Protein AF-A0A1L9AV99-F1 (afdb_monomer)

Organism: NCBI:txid83449

Foldseek 3Di:
DDCPDPLNDADEPQFDDDFDVVLVVVLVVQLCVQQVPDDDPVSNVVSNSVSSVVLNVQCRPPPRPNVCRRNVVD

InterPro domains:
  IPR032871 AHH domain-containing protein [PF14412] (1-59)

Mean predicted aligned error: 2.51 Å

Sequence (74 aa):
MSMEDTANKVRIPGHKGPHPEEYHQEVYERLEKAVRRCKTTVQCREALTRELGKLAEQIKYVGSMLNKLVTRTE

Solvent-accessible surface area (backbone atoms only — not comparable to full-atom values): 4354 Å² total; per-residue (Å²): 136,61,85,84,37,68,78,73,61,76,91,53,88,68,59,43,80,86,64,56,67,67,56,54,49,57,52,48,55,52,48,50,63,47,33,72,79,47,89,45,74,67,51,27,51,53,34,38,54,56,48,41,51,54,49,49,52,41,44,61,36,84,80,33,70,62,17,23,52,37,42,66,72,114

Radius of gyration: 12.94 Å; Cα contacts (8 Å, |Δi|>4): 59; chains: 1; bounding box: 30×19×36 Å

Structure (mmCIF, N/CA/C/O backbone):
data_AF-A0A1L9AV99-F1
#
_entry.id   AF-A0A1L9AV99-F1
#
loop_
_atom_site.group_PDB
_atom_site.id
_atom_site.type_symbol
_atom_site.label_atom_id
_atom_site.label_alt_id
_atom_site.label_comp_id
_atom_site.label_asym_id
_atom_site.label_entity_id
_atom_site.label_seq_id
_atom_site.pdbx_PDB_ins_code
_atom_site.Cartn_x
_atom_site.Cartn_y
_atom_site.Cartn_z
_atom_site.occupancy
_atom_site.B_i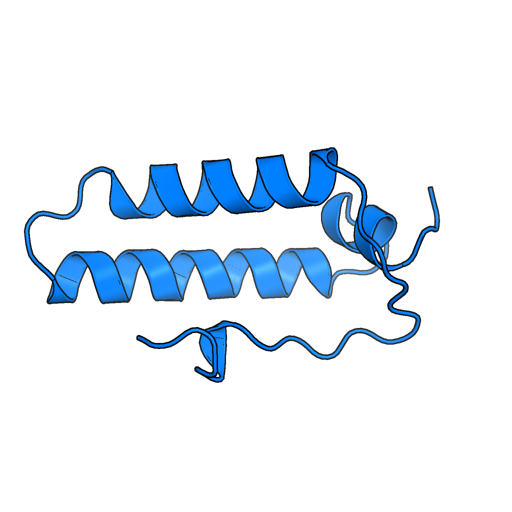so_or_equiv
_atom_site.auth_seq_id
_atom_site.auth_comp_id
_atom_site.auth_asym_id
_atom_site.auth_atom_id
_atom_site.pdbx_PDB_model_num
ATOM 1 N N . MET A 1 1 ? -0.737 2.615 -14.727 1.00 80.88 1 MET A N 1
ATOM 2 C CA . MET A 1 1 ? -1.877 2.395 -13.811 1.00 80.88 1 MET A CA 1
ATOM 3 C C . MET A 1 1 ? -2.413 3.764 -13.448 1.00 80.88 1 MET A C 1
ATOM 5 O O . MET A 1 1 ? -1.615 4.694 -13.408 1.00 80.88 1 MET A O 1
ATOM 9 N N . SER A 1 2 ? -3.721 3.907 -13.266 1.00 90.12 2 SER A N 1
ATOM 10 C CA . SER A 1 2 ? -4.332 5.147 -12.769 1.00 90.12 2 SER A CA 1
ATOM 11 C C . SER A 1 2 ? -4.629 5.017 -11.274 1.00 90.12 2 SER A C 1
ATOM 13 O O . SER A 1 2 ? -4.565 3.917 -10.727 1.00 90.12 2 SER A O 1
ATOM 15 N N . MET A 1 3 ? -4.984 6.120 -10.612 1.00 86.88 3 MET A N 1
ATOM 16 C CA . MET A 1 3 ? -5.441 6.083 -9.214 1.00 86.88 3 MET A CA 1
ATOM 17 C C . MET A 1 3 ? -6.710 5.230 -9.049 1.00 86.88 3 MET A C 1
ATOM 19 O O . MET A 1 3 ? -6.854 4.534 -8.051 1.00 86.88 3 MET A O 1
ATOM 23 N N . GLU A 1 4 ? -7.568 5.190 -10.072 1.00 92.50 4 GLU A N 1
ATOM 24 C CA . GLU A 1 4 ? -8.827 4.432 -10.074 1.00 92.50 4 GLU A CA 1
ATOM 25 C C . GLU A 1 4 ? -8.681 2.920 -10.295 1.00 92.50 4 GLU A C 1
ATOM 27 O O . GLU A 1 4 ? -9.684 2.200 -10.226 1.00 92.50 4 GLU A O 1
ATOM 32 N N . ASP A 1 5 ? -7.463 2.440 -10.560 1.00 95.19 5 ASP A N 1
ATOM 33 C CA . ASP A 1 5 ? -7.168 1.022 -10.756 1.00 95.19 5 ASP A CA 1
ATOM 34 C C . ASP A 1 5 ? -7.636 0.197 -9.546 1.00 95.19 5 ASP A C 1
ATOM 36 O O . ASP A 1 5 ? -7.435 0.572 -8.388 1.00 95.19 5 ASP A O 1
ATOM 40 N N . THR A 1 6 ? -8.259 -0.952 -9.808 1.00 94.81 6 THR A N 1
ATOM 41 C CA . THR A 1 6 ? -8.748 -1.865 -8.767 1.00 94.81 6 THR A CA 1
ATOM 42 C C . THR A 1 6 ? -7.656 -2.296 -7.791 1.00 94.81 6 THR A C 1
ATOM 44 O O . THR A 1 6 ? -7.961 -2.545 -6.630 1.00 94.81 6 THR A O 1
ATOM 47 N N . ALA A 1 7 ? -6.390 -2.327 -8.223 1.00 94.69 7 ALA A N 1
ATOM 48 C CA . ALA A 1 7 ? -5.254 -2.636 -7.356 1.00 94.69 7 ALA A CA 1
ATOM 49 C C . ALA A 1 7 ? -5.057 -1.622 -6.210 1.00 94.69 7 ALA A C 1
ATOM 51 O O . ALA A 1 7 ? -4.451 -1.966 -5.200 1.00 94.69 7 ALA A O 1
ATOM 52 N N . ASN A 1 8 ? -5.591 -0.401 -6.338 1.00 95.50 8 ASN A N 1
ATOM 53 C CA . ASN A 1 8 ? -5.535 0.635 -5.302 1.00 95.50 8 ASN A CA 1
ATOM 54 C C . ASN A 1 8 ? -6.758 0.621 -4.366 1.00 95.50 8 ASN A C 1
ATOM 56 O O . ASN A 1 8 ? -6.840 1.439 -3.451 1.00 95.50 8 ASN A O 1
ATOM 60 N N . LYS A 1 9 ? -7.742 -0.262 -4.594 1.00 95.00 9 LYS A N 1
ATOM 61 C CA . LYS A 1 9 ? -9.013 -0.279 -3.856 1.00 95.00 9 LYS A CA 1
ATOM 62 C C . LYS A 1 9 ? -9.081 -1.498 -2.945 1.00 95.00 9 LYS A C 1
ATOM 64 O O . LYS A 1 9 ? -9.035 -2.638 -3.397 1.00 95.00 9 LYS A O 1
ATOM 69 N N . VAL A 1 10 ? -9.259 -1.257 -1.648 1.00 95.31 10 VAL A N 1
ATOM 70 C CA . VAL A 1 10 ? -9.407 -2.311 -0.638 1.00 95.31 10 VAL A CA 1
ATOM 71 C C . VAL A 1 10 ? -10.647 -2.024 0.199 1.00 95.31 10 VAL A C 1
ATOM 73 O O . VAL A 1 10 ? -10.808 -0.932 0.736 1.00 95.31 10 VAL A O 1
ATOM 76 N N . ARG A 1 11 ? -11.541 -3.009 0.319 1.00 95.25 11 ARG A N 1
ATOM 77 C CA . ARG A 1 11 ? -12.725 -2.904 1.178 1.00 95.25 11 ARG A CA 1
ATOM 78 C C . ARG A 1 11 ? -12.359 -3.293 2.607 1.00 95.25 11 ARG A C 1
ATOM 80 O O . ARG A 1 11 ? -12.021 -4.448 2.846 1.00 95.25 11 ARG A O 1
ATOM 87 N N . ILE A 1 12 ? -12.499 -2.355 3.541 1.00 96.19 12 ILE A N 1
ATOM 88 C CA . ILE A 1 12 ? -12.189 -2.554 4.961 1.00 96.19 12 ILE A CA 1
ATOM 89 C C . ILE A 1 12 ? -13.432 -2.246 5.807 1.00 96.19 12 ILE A C 1
ATOM 91 O O . ILE A 1 12 ? -13.887 -1.101 5.832 1.00 96.19 12 ILE A O 1
ATOM 95 N N . PRO A 1 13 ? -14.024 -3.242 6.489 1.00 93.56 13 PRO A N 1
ATOM 96 C CA . PRO A 1 13 ? -15.081 -2.992 7.463 1.00 93.56 13 PRO A CA 1
ATOM 97 C C . PRO A 1 13 ? -14.588 -2.074 8.588 1.00 93.56 13 PRO A C 1
ATOM 99 O O . PRO A 1 13 ? -13.501 -2.277 9.121 1.00 93.56 13 PRO A O 1
ATOM 102 N N . GLY A 1 14 ? -15.384 -1.066 8.950 1.00 94.56 14 GLY A N 1
ATOM 103 C CA . GLY A 1 14 ? -15.014 -0.114 10.003 1.00 94.56 14 GLY A CA 1
ATOM 104 C C . GLY A 1 14 ? -13.939 0.902 9.601 1.00 94.56 14 GLY A C 1
ATOM 105 O O . GLY A 1 14 ? -13.378 1.548 10.482 1.00 94.56 14 GLY A O 1
ATOM 106 N N . HIS A 1 15 ? -13.659 1.050 8.301 1.00 97.31 15 HIS A N 1
ATOM 107 C CA . HIS A 1 15 ? -12.771 2.084 7.764 1.00 97.31 15 HIS A CA 1
ATOM 108 C C . HIS A 1 15 ? -13.204 3.492 8.185 1.00 97.31 15 HIS A C 1
ATOM 110 O O . HIS A 1 15 ? -14.388 3.829 8.127 1.00 97.31 15 HIS A O 1
ATOM 116 N N . LYS A 1 16 ? -12.235 4.313 8.597 1.00 95.94 16 LYS A N 1
ATOM 117 C CA . LYS A 1 16 ? -12.441 5.700 9.020 1.00 95.94 16 LYS A CA 1
ATOM 118 C C . LYS A 1 16 ? -11.327 6.583 8.470 1.00 95.94 16 LYS A C 1
ATOM 120 O O . LYS A 1 16 ? -10.157 6.363 8.764 1.00 95.94 16 LYS A O 1
ATOM 125 N N . GLY A 1 17 ? -11.709 7.603 7.707 1.00 90.62 17 GLY A N 1
ATOM 126 C CA . GLY A 1 17 ? -10.833 8.709 7.318 1.00 90.62 17 GLY A CA 1
ATOM 127 C C . GLY A 1 17 ? -11.123 9.989 8.122 1.00 90.62 17 GLY A C 1
ATOM 128 O O . GLY A 1 17 ? -12.141 10.044 8.821 1.00 90.62 17 GLY A O 1
ATOM 129 N N . PRO A 1 18 ? -10.277 11.031 8.010 1.00 95.06 18 PRO A N 1
ATOM 130 C CA . PRO A 1 18 ? -8.970 11.036 7.340 1.00 95.06 18 PRO A CA 1
ATOM 131 C C . PRO A 1 18 ? -7.953 10.142 8.069 1.00 95.06 18 PRO A C 1
ATOM 133 O O . PRO A 1 18 ? -8.112 9.857 9.257 1.00 95.06 18 PRO A O 1
ATOM 136 N N . HIS A 1 19 ? -6.943 9.661 7.345 1.00 95.75 19 HIS A N 1
ATOM 137 C CA . HIS A 1 19 ? -5.890 8.811 7.910 1.00 95.75 19 HIS A CA 1
ATOM 138 C C . HIS A 1 19 ? -4.780 9.664 8.536 1.00 95.75 19 HIS A C 1
ATOM 140 O O . HIS A 1 19 ? -4.585 10.803 8.109 1.00 95.75 19 HIS A O 1
ATOM 146 N N . PRO A 1 20 ? -4.066 9.149 9.553 1.00 96.75 20 PRO A N 1
ATOM 147 C CA 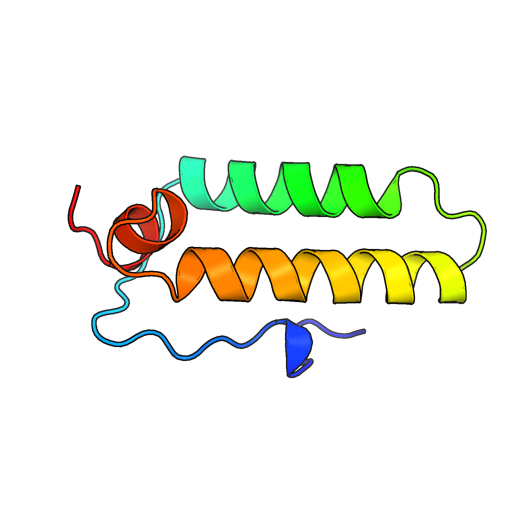. PRO A 1 20 ? -2.893 9.830 10.092 1.00 96.75 20 PRO A CA 1
ATOM 148 C C . PRO A 1 20 ? -1.744 9.846 9.073 1.00 96.75 20 PRO A C 1
ATOM 150 O O . PRO A 1 20 ? -1.648 8.959 8.224 1.00 96.75 20 PRO A O 1
ATOM 153 N N . GLU A 1 21 ? -0.836 10.817 9.205 1.00 97.50 21 GLU A N 1
ATOM 154 C CA . GLU A 1 21 ? 0.361 10.935 8.354 1.00 97.50 21 GLU A CA 1
ATOM 155 C C . GLU A 1 21 ? 1.191 9.645 8.344 1.00 97.50 21 GLU A C 1
ATOM 157 O O . GLU A 1 21 ? 1.665 9.221 7.298 1.00 97.50 21 GLU A O 1
ATOM 162 N N . GLU A 1 22 ? 1.287 8.961 9.486 1.00 97.69 22 GLU A N 1
ATOM 163 C CA . GLU A 1 22 ? 2.001 7.686 9.617 1.00 97.69 22 GLU A CA 1
ATOM 164 C C . GLU A 1 22 ? 1.513 6.620 8.625 1.00 97.69 22 GLU A C 1
ATOM 166 O O . GLU A 1 22 ? 2.323 5.924 8.015 1.00 97.69 22 GLU A O 1
ATOM 171 N N . TYR A 1 23 ? 0.198 6.532 8.391 1.00 97.88 23 TYR A N 1
ATOM 172 C CA . TYR A 1 23 ? -0.345 5.607 7.397 1.00 97.88 23 TYR A CA 1
ATOM 173 C C . TYR A 1 23 ? 0.130 5.970 5.986 1.00 97.88 23 TYR A C 1
ATOM 175 O O . TYR A 1 23 ? 0.534 5.099 5.213 1.00 97.88 23 TYR A O 1
ATOM 183 N N . HIS A 1 24 ? 0.082 7.260 5.647 1.00 97.94 24 HIS A N 1
ATOM 184 C CA . HIS A 1 24 ? 0.503 7.744 4.337 1.00 97.94 24 HIS A CA 1
ATOM 185 C C . HIS A 1 24 ? 2.001 7.529 4.110 1.00 97.94 24 HIS A C 1
ATOM 187 O O . HIS A 1 24 ? 2.384 7.064 3.034 1.00 97.94 24 HIS A O 1
ATOM 193 N N . GLN A 1 25 ? 2.820 7.780 5.130 1.00 98.56 25 GLN A N 1
ATOM 194 C CA . GLN A 1 25 ? 4.263 7.595 5.078 1.00 98.56 25 GLN A CA 1
ATOM 195 C C . GLN A 1 25 ? 4.642 6.117 4.899 1.00 98.56 25 GLN A C 1
ATOM 197 O O . GLN A 1 25 ? 5.401 5.793 3.987 1.00 98.56 25 GLN A O 1
ATOM 202 N N . GLU A 1 26 ? 4.055 5.205 5.680 1.00 98.44 26 GLU A N 1
ATOM 203 C CA 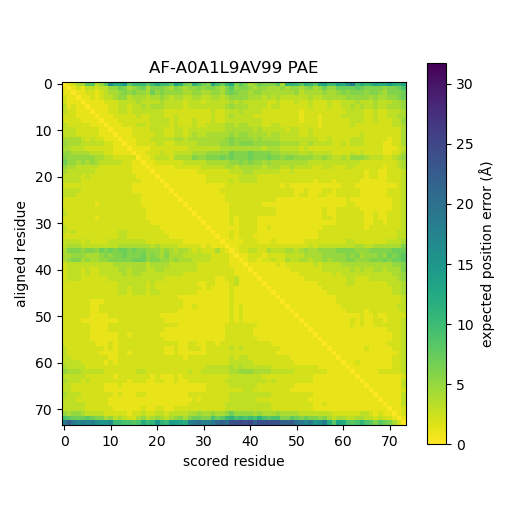. GLU A 1 26 ? 4.327 3.762 5.572 1.00 98.44 26 GLU A CA 1
ATOM 204 C C . GLU A 1 26 ? 3.942 3.211 4.186 1.00 98.44 26 GLU A C 1
ATOM 206 O O . GLU A 1 26 ? 4.687 2.438 3.574 1.00 98.44 26 GLU A O 1
ATOM 211 N N . VAL A 1 27 ? 2.794 3.634 3.638 1.00 98.25 27 VAL A N 1
ATOM 212 C CA . VAL A 1 27 ? 2.388 3.261 2.273 1.00 98.25 27 VAL A CA 1
ATOM 213 C C . VAL A 1 27 ? 3.374 3.820 1.245 1.00 98.25 27 VAL A C 1
ATOM 215 O O . VAL A 1 27 ? 3.821 3.080 0.365 1.00 98.25 27 VAL A O 1
ATOM 218 N N . TYR A 1 28 ? 3.729 5.103 1.347 1.00 98.31 28 TYR A N 1
ATOM 219 C CA . TYR A 1 28 ? 4.642 5.762 0.415 1.00 98.31 28 TYR A CA 1
ATOM 220 C C . TYR A 1 28 ? 6.018 5.087 0.390 1.00 98.31 28 TYR A C 1
ATOM 222 O O . TYR A 1 28 ? 6.481 4.688 -0.680 1.00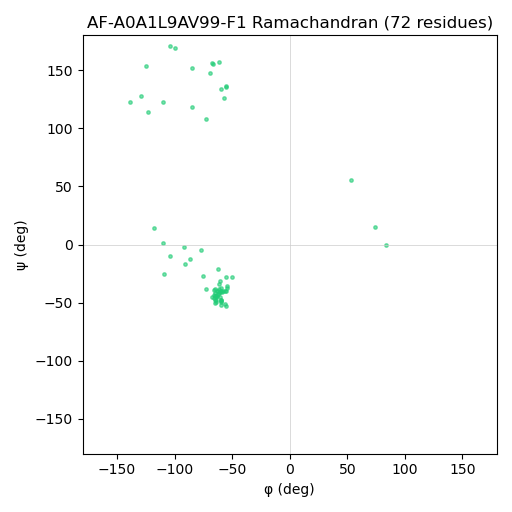 98.31 28 TYR A O 1
ATOM 230 N N . GLU A 1 29 ? 6.642 4.888 1.552 1.00 98.56 29 GLU A N 1
ATOM 231 C CA . GLU A 1 29 ? 7.975 4.290 1.671 1.00 98.56 29 GLU A CA 1
ATOM 232 C C . GLU A 1 29 ? 8.024 2.872 1.097 1.00 98.56 29 GLU A C 1
ATOM 234 O O . GLU A 1 29 ? 8.978 2.494 0.408 1.00 98.56 29 GLU A O 1
ATOM 239 N N . ARG A 1 30 ? 6.975 2.075 1.321 1.00 98.50 30 ARG A N 1
ATOM 240 C CA . ARG A 1 30 ? 6.899 0.716 0.775 1.00 98.50 30 ARG A CA 1
ATOM 241 C C . ARG A 1 30 ? 6.777 0.703 -0.738 1.00 98.50 30 ARG A C 1
ATOM 243 O O . ARG A 1 30 ? 7.484 -0.069 -1.393 1.00 98.50 30 ARG A O 1
ATOM 250 N N . LEU A 1 31 ? 5.909 1.545 -1.297 1.00 98.00 31 LEU A N 1
ATOM 251 C CA 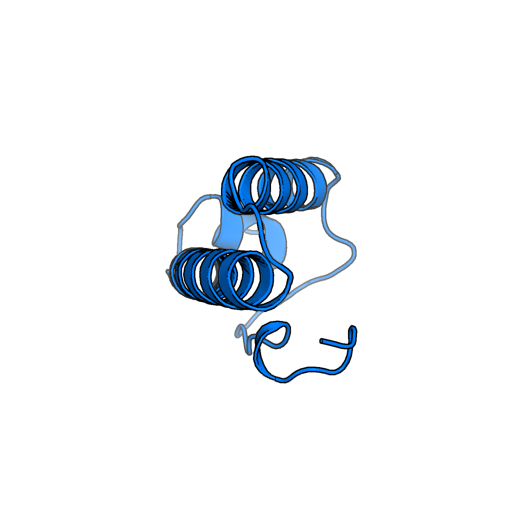. LEU A 1 31 ? 5.738 1.637 -2.745 1.00 98.00 31 LEU A CA 1
ATOM 252 C C . LEU A 1 31 ? 7.006 2.180 -3.417 1.00 98.00 31 LEU A C 1
ATOM 254 O O . LEU A 1 31 ? 7.450 1.597 -4.408 1.00 98.00 31 LEU A O 1
ATOM 258 N N . GLU A 1 32 ? 7.630 3.218 -2.850 1.00 98.06 32 GLU A N 1
ATOM 259 C CA . GLU A 1 32 ? 8.903 3.790 -3.311 1.00 98.06 32 GLU A CA 1
ATOM 260 C C . GLU A 1 32 ? 9.995 2.716 -3.352 1.00 98.06 32 GLU A C 1
ATOM 262 O O . GLU A 1 32 ? 10.578 2.446 -4.409 1.00 98.06 32 GLU A O 1
ATOM 267 N N . LYS A 1 33 ? 10.172 1.984 -2.248 1.00 98.38 33 LYS A N 1
ATOM 268 C CA . LYS A 1 33 ? 11.164 0.911 -2.137 1.00 98.38 33 LYS A CA 1
ATOM 269 C C . LYS A 1 33 ? 10.922 -0.218 -3.135 1.00 98.38 33 LYS A C 1
ATOM 271 O O . LYS A 1 33 ? 11.891 -0.769 -3.670 1.00 98.38 33 LYS A O 1
ATOM 276 N N . ALA A 1 34 ? 9.662 -0.578 -3.383 1.00 97.88 34 ALA A N 1
ATOM 277 C CA . ALA A 1 34 ? 9.301 -1.647 -4.309 1.00 97.88 34 ALA A CA 1
ATOM 278 C C . ALA A 1 34 ? 9.676 -1.312 -5.757 1.00 97.88 34 ALA A C 1
ATOM 280 O O . ALA A 1 34 ? 10.155 -2.185 -6.485 1.00 97.88 34 ALA A O 1
ATOM 281 N N . VAL A 1 35 ? 9.507 -0.054 -6.169 1.00 97.44 35 VAL A N 1
ATOM 282 C CA . VAL A 1 35 ? 9.819 0.375 -7.539 1.00 97.44 35 VAL A CA 1
ATOM 283 C C . VAL A 1 35 ? 11.251 0.880 -7.700 1.00 97.44 35 VAL A C 1
ATOM 285 O O . VAL A 1 35 ? 11.763 0.875 -8.811 1.00 97.44 35 VAL A O 1
ATOM 288 N N . ARG A 1 36 ? 11.968 1.224 -6.625 1.00 97.12 36 ARG A N 1
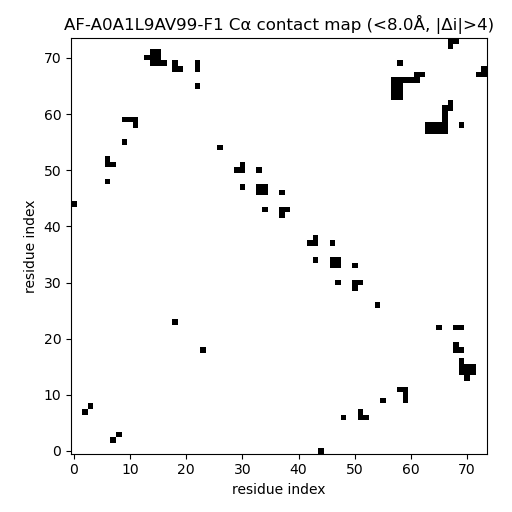ATOM 289 C CA . ARG A 1 36 ? 13.301 1.861 -6.685 1.00 97.12 36 ARG A CA 1
ATOM 290 C C . ARG A 1 36 ? 14.336 1.172 -7.589 1.00 97.12 36 ARG A C 1
ATOM 292 O O . ARG A 1 36 ? 15.262 1.819 -8.065 1.00 97.12 36 ARG A O 1
ATOM 299 N N . ARG A 1 37 ? 14.238 -0.148 -7.789 1.00 92.50 37 ARG A N 1
ATOM 300 C CA . ARG A 1 37 ? 15.203 -0.948 -8.575 1.00 92.50 37 ARG A CA 1
ATOM 301 C C . ARG A 1 37 ? 14.665 -1.467 -9.912 1.00 92.50 37 ARG A C 1
ATOM 303 O O . ARG A 1 37 ? 15.388 -2.190 -10.600 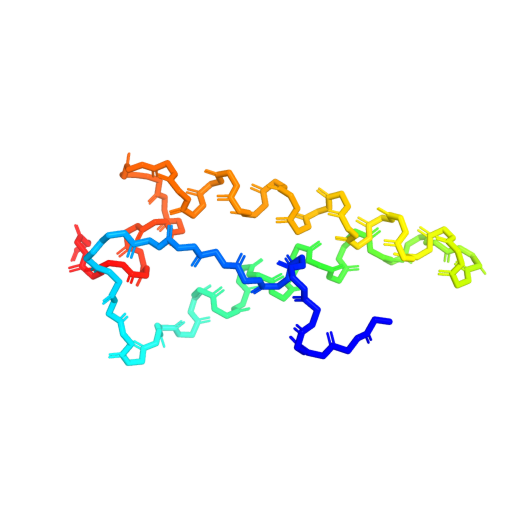1.00 92.50 37 ARG A O 1
ATOM 310 N N . CYS A 1 38 ? 13.420 -1.162 -10.276 1.00 96.38 38 CYS A N 1
ATOM 311 C CA . CYS A 1 38 ? 12.895 -1.573 -11.577 1.00 96.38 38 CYS A CA 1
ATOM 312 C C . CYS A 1 38 ? 13.584 -0.792 -12.706 1.00 96.38 38 CYS A C 1
ATOM 314 O O . CYS A 1 38 ? 13.973 0.359 -12.528 1.00 96.38 38 CYS A O 1
ATOM 316 N N . LYS A 1 39 ? 13.752 -1.424 -13.874 1.00 95.94 39 LYS A N 1
ATOM 317 C CA . LYS A 1 39 ? 14.439 -0.806 -15.023 1.00 95.94 39 LYS A CA 1
ATOM 318 C C . LYS A 1 39 ? 13.500 -0.452 -16.167 1.00 95.94 39 LYS A C 1
ATOM 320 O O . LYS A 1 39 ? 13.802 0.433 -16.958 1.00 95.94 39 LYS A O 1
ATOM 325 N N . THR A 1 40 ? 12.374 -1.152 -16.275 1.00 97.62 40 THR A N 1
ATOM 326 C CA . THR A 1 40 ? 11.380 -0.937 -17.330 1.00 97.62 40 THR A CA 1
ATOM 327 C C . THR A 1 40 ? 10.015 -0.666 -16.723 1.00 97.62 40 THR A C 1
ATOM 329 O O . THR A 1 40 ? 9.701 -1.161 -15.641 1.00 97.62 40 THR A O 1
ATOM 332 N N . THR A 1 41 ? 9.158 0.053 -17.444 1.00 95.81 41 THR A N 1
ATOM 333 C CA . THR A 1 41 ? 7.785 0.338 -17.001 1.00 95.81 41 THR A CA 1
ATOM 334 C C . THR A 1 41 ? 7.007 -0.936 -16.661 1.00 95.81 41 THR A C 1
ATOM 336 O O . THR A 1 41 ? 6.242 -0.941 -15.700 1.00 95.81 41 THR A O 1
ATOM 339 N N . VAL A 1 42 ? 7.232 -2.031 -17.399 1.00 96.75 42 VAL A N 1
ATOM 340 C CA . VAL A 1 42 ? 6.619 -3.341 -17.121 1.00 96.75 42 VAL A CA 1
ATOM 341 C C . VAL A 1 42 ? 7.101 -3.890 -15.777 1.00 96.75 42 VAL A C 1
ATOM 343 O O . VAL A 1 42 ? 6.277 -4.195 -14.920 1.00 96.75 42 VAL A O 1
ATOM 346 N N . GLN A 1 43 ? 8.417 -3.917 -15.537 1.00 97.62 43 GLN A N 1
ATOM 347 C CA . GLN A 1 43 ? 8.974 -4.358 -14.253 1.00 97.62 43 GLN A CA 1
ATOM 348 C C . GLN A 1 43 ? 8.490 -3.494 -13.084 1.00 97.62 43 GLN A C 1
ATOM 350 O O . GLN A 1 43 ? 8.176 -4.021 -12.018 1.00 97.62 43 GLN A O 1
ATOM 355 N N . CYS A 1 44 ? 8.410 -2.174 -13.278 1.00 97.31 44 CYS A N 1
ATOM 356 C CA . CYS A 1 44 ? 7.913 -1.250 -12.262 1.00 97.31 44 CYS A CA 1
ATOM 357 C C . CYS A 1 44 ? 6.445 -1.518 -11.947 1.00 97.31 44 CYS A C 1
ATOM 359 O O . CYS A 1 44 ? 6.073 -1.589 -10.780 1.00 97.31 44 CYS A O 1
ATOM 361 N N . ARG A 1 45 ? 5.617 -1.727 -12.978 1.00 96.38 45 ARG A N 1
ATOM 362 C CA . ARG A 1 45 ? 4.199 -2.053 -12.812 1.00 96.38 45 ARG A CA 1
ATOM 363 C C . ARG A 1 45 ? 4.014 -3.349 -12.032 1.00 96.38 45 ARG A C 1
ATOM 365 O O . ARG A 1 45 ? 3.189 -3.397 -11.124 1.00 96.38 45 ARG A O 1
ATOM 372 N N . GLU A 1 46 ? 4.779 -4.383 -12.355 1.00 97.00 46 GLU A N 1
ATOM 373 C CA . GLU A 1 46 ? 4.720 -5.649 -11.628 1.00 97.00 46 GLU A CA 1
ATOM 374 C C . GLU A 1 46 ? 5.182 -5.510 -10.174 1.00 97.00 46 GLU A C 1
ATOM 376 O O . GLU A 1 46 ? 4.541 -6.045 -9.271 1.00 97.00 46 GLU A O 1
ATOM 381 N N . ALA A 1 47 ? 6.283 -4.792 -9.926 1.00 97.94 47 ALA A N 1
ATOM 382 C CA . ALA A 1 47 ? 6.790 -4.568 -8.576 1.00 97.94 47 ALA A CA 1
ATOM 383 C C . ALA A 1 47 ? 5.796 -3.770 -7.724 1.00 97.94 47 ALA A C 1
ATOM 385 O O . ALA A 1 47 ? 5.503 -4.173 -6.599 1.00 97.94 47 ALA A O 1
ATOM 386 N N . LEU A 1 48 ? 5.220 -2.712 -8.299 1.00 97.56 48 LEU A N 1
ATOM 387 C CA . LEU A 1 48 ? 4.180 -1.904 -7.675 1.00 97.56 48 LEU A CA 1
ATOM 388 C C . LEU A 1 48 ? 2.947 -2.750 -7.338 1.00 97.56 48 LEU A C 1
ATOM 390 O O . LEU A 1 48 ? 2.492 -2.749 -6.201 1.00 97.56 48 LEU A O 1
ATOM 394 N N . THR A 1 49 ? 2.444 -3.530 -8.301 1.00 97.44 49 THR A N 1
ATOM 395 C CA . THR A 1 49 ? 1.248 -4.371 -8.110 1.00 97.44 49 THR A CA 1
ATOM 396 C C . THR A 1 49 ? 1.468 -5.427 -7.025 1.00 97.44 49 THR A C 1
ATOM 398 O O . THR A 1 49 ? 0.587 -5.659 -6.198 1.00 97.44 49 THR A O 1
ATOM 401 N N . ARG A 1 50 ? 2.657 -6.047 -6.979 1.00 98.00 50 ARG A N 1
ATOM 402 C CA . ARG A 1 50 ? 3.012 -7.001 -5.918 1.00 98.00 50 ARG A CA 1
ATOM 403 C C . ARG A 1 50 ? 3.019 -6.348 -4.538 1.00 98.00 50 ARG A C 1
ATOM 405 O O . ARG A 1 50 ? 2.541 -6.957 -3.586 1.00 98.00 50 ARG A O 1
ATOM 412 N N . GLU A 1 51 ? 3.557 -5.136 -4.413 1.00 98.44 51 GLU A N 1
ATOM 413 C CA . GLU A 1 51 ? 3.608 -4.451 -3.119 1.00 98.44 51 GLU A CA 1
ATOM 414 C C . GLU A 1 51 ? 2.233 -3.943 -2.670 1.00 98.44 51 GLU A C 1
ATOM 416 O O . GLU A 1 51 ? 1.885 -4.108 -1.503 1.00 98.44 51 GLU A O 1
ATOM 421 N N . LEU A 1 52 ? 1.406 -3.447 -3.598 1.00 98.44 52 LEU A N 1
ATOM 422 C CA . LEU A 1 52 ? -0.004 -3.132 -3.338 1.00 98.44 52 LEU A CA 1
ATOM 423 C C . LEU A 1 52 ? -0.769 -4.350 -2.797 1.00 98.44 52 LEU A C 1
ATOM 425 O O . LEU A 1 52 ? -1.548 -4.215 -1.857 1.00 98.44 52 LEU A O 1
ATOM 429 N N . GLY A 1 53 ? -0.501 -5.552 -3.322 1.00 98.25 53 GLY A N 1
ATOM 430 C CA . GLY A 1 53 ? -1.075 -6.797 -2.803 1.00 98.25 53 GLY A CA 1
ATOM 431 C C . GLY A 1 53 ? -0.724 -7.054 -1.333 1.00 98.25 53 GLY A C 1
ATOM 432 O O . GLY A 1 53 ? -1.615 -7.298 -0.520 1.00 98.25 53 GLY A O 1
ATOM 433 N N . LYS A 1 54 ? 0.555 -6.918 -0.962 1.00 98.50 54 LYS A N 1
ATOM 434 C CA . LYS A 1 54 ? 1.007 -7.086 0.432 1.00 98.50 54 LYS A CA 1
ATOM 435 C C . LYS A 1 54 ? 0.459 -6.008 1.365 1.00 98.50 54 LYS A C 1
ATOM 437 O O . LYS A 1 54 ? 0.141 -6.291 2.518 1.00 98.50 54 LYS A O 1
ATOM 442 N N . LEU A 1 55 ? 0.384 -4.763 0.894 1.00 98.56 55 LEU A N 1
ATOM 443 C CA . LEU A 1 55 ? -0.255 -3.672 1.631 1.00 98.56 55 LEU A CA 1
ATOM 444 C C . LEU A 1 55 ? -1.724 -4.007 1.885 1.00 98.56 55 LEU A C 1
ATOM 446 O O . LEU A 1 55 ? -2.172 -3.948 3.025 1.00 98.56 55 LEU A O 1
ATOM 450 N N . ALA A 1 56 ? -2.453 -4.450 0.859 1.00 98.31 56 ALA A N 1
ATOM 451 C CA . ALA A 1 56 ? -3.848 -4.845 0.993 1.00 98.31 56 ALA A CA 1
ATOM 452 C C . ALA A 1 56 ? -4.038 -5.987 2.004 1.00 98.31 56 ALA A C 1
ATOM 454 O O . ALA A 1 56 ? -4.991 -5.953 2.779 1.00 98.31 56 ALA A O 1
ATOM 455 N N . GLU A 1 57 ? -3.160 -6.993 2.019 1.00 98.19 57 GLU A N 1
ATOM 456 C CA . GLU A 1 57 ? -3.182 -8.067 3.024 1.00 98.19 57 GLU A CA 1
ATOM 457 C C . GLU A 1 57 ? -3.020 -7.529 4.446 1.00 98.19 57 GLU A C 1
ATOM 459 O O . GLU A 1 57 ? -3.838 -7.849 5.307 1.00 98.19 57 GLU A O 1
ATOM 464 N N . GLN A 1 58 ? -2.034 -6.661 4.685 1.00 97.88 58 GLN A N 1
ATOM 465 C CA . GLN A 1 58 ? -1.833 -6.070 6.008 1.00 97.88 58 GLN A CA 1
ATOM 466 C C . GLN A 1 58 ? -2.994 -5.167 6.420 1.00 97.88 58 GLN A C 1
ATOM 468 O O . GLN A 1 58 ? -3.497 -5.309 7.529 1.00 97.88 58 GLN A O 1
ATOM 473 N N . ILE A 1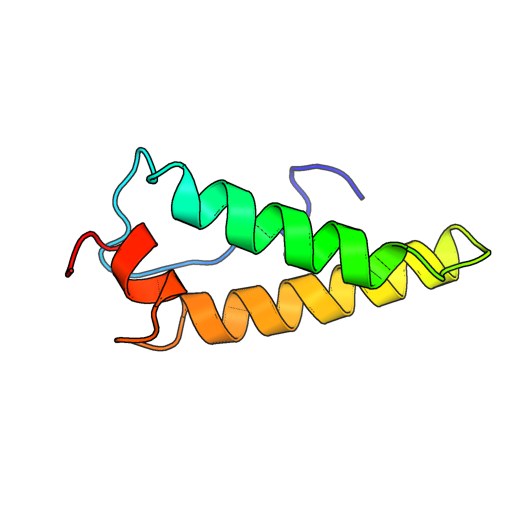 59 ? -3.473 -4.292 5.535 1.00 97.88 59 ILE A N 1
ATOM 474 C CA . ILE A 1 59 ? -4.598 -3.392 5.821 1.00 97.88 59 ILE A CA 1
ATOM 475 C C . ILE A 1 59 ? -5.878 -4.194 6.128 1.00 97.88 59 ILE A C 1
ATOM 477 O O . ILE A 1 59 ? -6.672 -3.780 6.971 1.00 97.88 59 ILE A O 1
ATOM 481 N N . LYS A 1 60 ? -6.084 -5.358 5.492 1.00 97.56 60 LYS A N 1
ATOM 482 C CA . LYS A 1 60 ? -7.210 -6.269 5.785 1.00 97.56 60 LYS A CA 1
ATOM 483 C C . LYS A 1 60 ? -7.034 -7.071 7.073 1.00 97.56 60 LYS A C 1
ATOM 485 O O . LYS A 1 60 ? -8.034 -7.496 7.649 1.00 97.56 60 LYS A O 1
ATOM 490 N N . TYR A 1 61 ? -5.800 -7.325 7.502 1.00 97.75 61 TYR A N 1
ATOM 491 C CA . TYR A 1 61 ? -5.531 -8.133 8.684 1.00 97.75 61 TYR A CA 1
ATOM 492 C C . TYR A 1 61 ? -5.881 -7.356 9.954 1.00 97.75 61 TYR A C 1
ATOM 494 O O . TYR A 1 61 ? -5.183 -6.417 10.337 1.00 97.75 61 TYR A O 1
ATOM 502 N N . VAL A 1 62 ? -6.973 -7.760 10.605 1.00 96.88 62 VAL A N 1
ATOM 503 C CA . VAL A 1 62 ? -7.488 -7.098 11.808 1.00 96.88 62 VAL A CA 1
ATOM 504 C C . VAL A 1 62 ? -6.418 -7.061 12.895 1.00 96.88 62 VAL A C 1
ATOM 506 O O . VAL A 1 62 ? -5.849 -8.087 13.262 1.00 96.88 62 VAL A O 1
ATOM 509 N N . GLY A 1 63 ? -6.148 -5.861 13.408 1.00 96.12 63 GLY A N 1
ATOM 510 C CA . GLY A 1 63 ? -5.147 -5.645 14.450 1.00 96.12 63 GLY A CA 1
ATOM 511 C C . GLY A 1 63 ? -3.705 -5.511 13.950 1.00 96.12 63 GLY A C 1
ATOM 512 O O . GLY A 1 63 ? -2.820 -5.280 14.777 1.00 96.12 63 GLY A O 1
ATOM 513 N N . SER A 1 64 ? -3.445 -5.598 12.637 1.00 97.88 64 SER A N 1
ATOM 514 C CA . SER A 1 64 ? -2.171 -5.112 12.092 1.00 97.88 64 SER A CA 1
ATOM 515 C C . SER A 1 64 ? -2.033 -3.607 12.344 1.00 97.88 64 SER A C 1
ATOM 517 O O . SER A 1 64 ? -3.034 -2.908 12.504 1.00 97.88 64 SER A O 1
ATOM 519 N N . MET A 1 65 ? -0.799 -3.103 12.344 1.00 97.19 65 MET A N 1
ATOM 520 C CA . MET A 1 65 ? -0.526 -1.668 12.481 1.00 97.19 65 MET A CA 1
ATOM 521 C C . MET A 1 65 ? -1.271 -0.856 11.402 1.00 97.19 65 MET A C 1
ATOM 523 O O . MET A 1 65 ? -2.117 -0.030 11.730 1.00 97.19 65 MET A O 1
ATOM 527 N N . LEU A 1 66 ? -1.118 -1.197 10.116 1.00 98.00 66 LEU A N 1
ATOM 528 C CA . LEU A 1 66 ? -1.845 -0.517 9.034 1.00 98.00 66 LEU A CA 1
ATOM 529 C C . LEU A 1 66 ? -3.373 -0.618 9.152 1.00 98.00 66 LEU A C 1
ATOM 531 O O . LEU A 1 66 ? -4.072 0.338 8.823 1.00 98.00 66 LEU A O 1
ATOM 535 N N . ASN A 1 67 ? -3.908 -1.755 9.607 1.00 98.00 67 ASN A N 1
ATOM 536 C CA . ASN A 1 67 ? -5.345 -1.902 9.829 1.00 98.00 67 ASN A CA 1
ATOM 537 C C . ASN A 1 67 ? -5.829 -0.947 10.925 1.00 98.00 67 ASN A C 1
ATOM 539 O O . ASN A 1 67 ? -6.7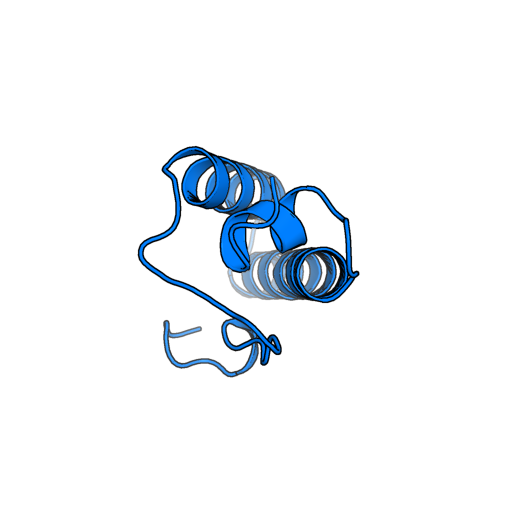75 -0.200 10.691 1.00 98.00 67 ASN A O 1
ATOM 543 N N . LYS A 1 68 ? -5.145 -0.926 12.075 1.00 97.44 68 LYS A N 1
ATOM 544 C CA . LYS A 1 68 ? -5.483 -0.064 13.214 1.00 97.44 68 LYS A CA 1
ATOM 545 C C . LYS A 1 68 ? -5.479 1.418 12.846 1.00 97.44 68 LYS A C 1
ATOM 547 O O . LYS A 1 68 ? -6.397 2.135 13.251 1.00 97.44 68 LYS A O 1
ATOM 552 N N . LEU A 1 69 ? -4.519 1.852 12.025 1.00 97.81 69 LEU A N 1
ATOM 553 C CA . LEU A 1 69 ? -4.445 3.229 11.528 1.00 97.81 69 LEU A CA 1
ATOM 554 C C . LEU A 1 69 ? -5.660 3.601 10.657 1.00 97.81 69 LEU A C 1
ATOM 556 O O . LEU A 1 69 ? -6.200 4.700 10.798 1.00 97.81 69 LEU A O 1
ATOM 560 N N . VAL A 1 70 ? -6.148 2.692 9.799 1.00 97.69 70 VAL A N 1
ATOM 561 C CA . VAL A 1 70 ? -7.306 2.966 8.919 1.00 97.69 70 VAL A CA 1
ATOM 562 C C . VAL A 1 70 ? -8.671 2.696 9.562 1.00 97.69 70 VAL A C 1
ATOM 564 O O . VAL A 1 70 ? -9.693 3.100 9.001 1.00 97.69 70 VAL A O 1
ATOM 567 N N . THR A 1 71 ? -8.728 2.014 10.709 1.00 97.56 71 THR A N 1
ATOM 568 C CA . THR A 1 71 ? -9.960 1.780 11.493 1.00 97.56 71 THR A CA 1
ATOM 569 C C . THR A 1 71 ? -10.056 2.660 12.747 1.00 97.56 71 THR A C 1
ATOM 571 O O . THR A 1 71 ? -11.127 2.733 13.364 1.00 97.56 71 THR A O 1
ATOM 574 N N . ARG A 1 72 ? -8.969 3.364 13.105 1.00 94.00 72 ARG A N 1
ATOM 575 C CA . ARG A 1 72 ? -8.801 4.173 14.329 1.00 94.00 72 ARG A CA 1
ATOM 576 C C . ARG A 1 72 ? -9.120 3.363 15.586 1.00 94.00 72 ARG A C 1
ATOM 578 O O . ARG A 1 72 ? -10.024 3.711 16.347 1.00 94.00 72 ARG A O 1
ATOM 585 N N . THR A 1 73 ? -8.435 2.232 15.722 1.00 89.62 73 THR A N 1
ATOM 586 C CA . THR A 1 73 ? -8.551 1.309 16.867 1.00 89.62 73 THR A CA 1
ATOM 587 C C . THR A 1 73 ? -7.245 1.165 17.650 1.00 89.62 73 THR A C 1
ATOM 589 O O . THR A 1 73 ? -7.095 0.214 18.414 1.00 89.62 73 THR A O 1
ATOM 592 N N . GLU A 1 74 ? -6.296 2.065 17.404 1.00 65.00 74 GLU A N 1
ATOM 593 C CA . GLU A 1 74 ? -5.188 2.363 18.317 1.00 65.00 74 GLU A CA 1
ATOM 594 C C . GLU A 1 74 ? -5.612 3.344 19.405 1.00 65.00 74 GLU A C 1
ATOM 596 O O . GLU A 1 74 ? -6.487 4.197 19.116 1.00 65.00 74 GLU A O 1
#

Secondary structure (DSSP, 8-state):
--TTSGGG----TT--SSPPHHHHHHHHHHHHHHHTT--SHHHHHHHHHHHHHHHHHHHHSTTSHHHHHHHT--

pLDDT: mean 95.91, std 4.63, range [65.0, 98.56]